Protein AF-A0A397FUM0-F1 (afdb_monomer_lite)

Radius of gyration: 17.3 Å; chains: 1; bounding box: 39×36×40 Å

Foldseek 3Di:
DDPPPPDDDDPVLVVQQVDAAPQPRHGDDNVCSVVVQKDWAFDPVDDWDWADDDDPDIDIDTDTPGMHGHFDPDPPDDTPVRADWDAAPPPRDIDGQVQWDDDPNGTHHPVCCVVPVVD

Structure (mmCIF, N/CA/C/O backbone):
data_AF-A0A397FUM0-F1
#
_entry.id   AF-A0A397FUM0-F1
#
loop_
_atom_site.group_PDB
_atom_site.id
_atom_site.type_symbol
_atom_site.label_atom_id
_atom_site.label_alt_id
_atom_site.label_comp_id
_atom_site.label_asym_id
_atom_site.label_entity_id
_atom_site.label_seq_id
_atom_site.pdbx_PDB_ins_code
_atom_site.Cartn_x
_atom_site.Cartn_y
_atom_site.Cartn_z
_atom_site.occupancy
_atom_site.B_iso_or_equiv
_atom_site.auth_seq_id
_atom_site.auth_comp_id
_atom_site.auth_asym_id
_atom_site.auth_atom_id
_atom_site.pdbx_PDB_model_num
ATOM 1 N N . MET A 1 1 ? 8.823 -22.136 4.604 1.00 29.25 1 MET A N 1
ATOM 2 C CA . MET A 1 1 ? 9.639 -21.791 3.421 1.00 29.25 1 MET A CA 1
ATOM 3 C C . MET A 1 1 ? 9.542 -20.285 3.271 1.00 29.25 1 MET A C 1
ATOM 5 O O . MET A 1 1 ? 8.451 -19.794 3.027 1.00 29.25 1 MET A O 1
ATOM 9 N N . GLY A 1 2 ? 10.613 -19.564 3.609 1.00 33.56 2 GLY A N 1
ATOM 10 C CA . GLY A 1 2 ? 10.602 -18.103 3.696 1.00 33.56 2 GLY A CA 1
ATOM 11 C C . GLY A 1 2 ? 10.675 -17.476 2.310 1.00 33.56 2 GLY A C 1
ATOM 12 O O . GLY A 1 2 ? 11.655 -17.682 1.598 1.00 33.56 2 GLY A O 1
ATOM 13 N N . ALA A 1 3 ? 9.644 -16.725 1.931 1.00 29.41 3 ALA A N 1
ATOM 14 C CA . ALA A 1 3 ? 9.707 -15.860 0.766 1.00 29.41 3 ALA A CA 1
ATOM 15 C C . ALA A 1 3 ? 10.506 -14.610 1.157 1.00 29.41 3 ALA A C 1
ATOM 17 O O . ALA A 1 3 ? 9.989 -13.691 1.782 1.00 29.41 3 ALA A O 1
ATOM 18 N N . SER A 1 4 ? 11.797 -14.606 0.825 1.00 34.25 4 SER A N 1
ATOM 19 C CA . SER A 1 4 ? 12.572 -13.372 0.726 1.00 34.25 4 SER A CA 1
ATOM 20 C C . SER A 1 4 ? 11.984 -12.561 -0.430 1.00 34.25 4 SER A C 1
ATOM 22 O O . SER A 1 4 ? 12.216 -12.868 -1.598 1.00 34.25 4 SER A O 1
ATOM 24 N N . THR A 1 5 ? 11.176 -11.551 -0.120 1.00 33.28 5 THR A N 1
ATOM 25 C CA . THR A 1 5 ? 10.686 -10.588 -1.108 1.00 33.28 5 THR A CA 1
ATOM 26 C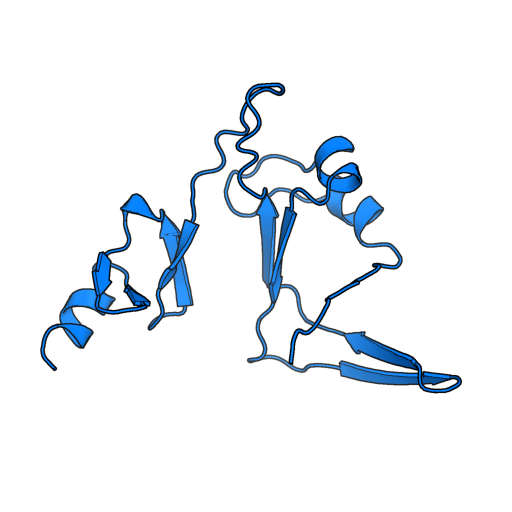 C . THR A 1 5 ? 11.758 -9.535 -1.361 1.00 33.28 5 THR A C 1
ATOM 28 O O . THR A 1 5 ? 11.681 -8.416 -0.865 1.00 33.28 5 THR A O 1
ATOM 31 N N . ASN A 1 6 ? 12.769 -9.887 -2.155 1.00 33.16 6 ASN A N 1
ATOM 32 C CA . ASN A 1 6 ? 13.579 -8.887 -2.850 1.00 33.16 6 ASN A CA 1
ATOM 33 C C . ASN A 1 6 ? 12.755 -8.334 -4.020 1.00 33.16 6 ASN A C 1
ATOM 35 O O . ASN A 1 6 ? 12.970 -8.696 -5.176 1.00 33.16 6 ASN A O 1
ATOM 39 N N . TYR A 1 7 ? 11.769 -7.495 -3.708 1.00 38.88 7 TYR A N 1
ATOM 40 C CA . TYR A 1 7 ? 11.065 -6.702 -4.707 1.00 38.88 7 TYR A CA 1
ATOM 41 C C . TYR A 1 7 ? 11.955 -5.498 -5.027 1.00 38.88 7 TYR A C 1
ATOM 43 O O . TYR A 1 7 ? 12.044 -4.558 -4.247 1.00 38.88 7 TYR A O 1
ATOM 51 N N . ARG A 1 8 ? 12.701 -5.558 -6.134 1.00 41.03 8 ARG A N 1
ATOM 52 C CA . ARG A 1 8 ? 13.396 -4.387 -6.684 1.00 41.03 8 ARG A CA 1
ATOM 53 C C . ARG A 1 8 ? 12.516 -3.788 -7.764 1.00 41.03 8 ARG A C 1
ATOM 55 O O . ARG A 1 8 ? 12.383 -4.359 -8.843 1.00 41.03 8 ARG A O 1
ATOM 62 N N . ASP A 1 9 ? 11.914 -2.657 -7.436 1.00 48.50 9 ASP A N 1
ATOM 63 C CA . ASP A 1 9 ? 11.081 -1.888 -8.345 1.00 48.50 9 ASP A CA 1
ATOM 64 C C . ASP A 1 9 ? 11.929 -1.201 -9.432 1.00 48.50 9 ASP A C 1
ATOM 66 O O . ASP A 1 9 ? 13.028 -0.695 -9.178 1.00 48.50 9 ASP A O 1
ATOM 70 N N . ILE A 1 10 ? 11.398 -1.175 -10.653 1.00 51.78 10 ILE A N 1
ATOM 71 C CA . ILE A 1 10 ? 11.880 -0.354 -11.757 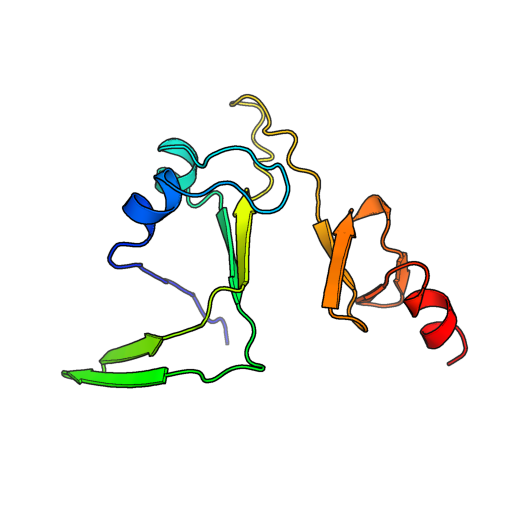1.00 51.78 10 ILE A CA 1
ATOM 72 C C . ILE A 1 10 ? 10.885 0.816 -11.848 1.00 51.78 10 ILE A C 1
ATOM 74 O O . ILE A 1 10 ? 9.806 0.651 -12.401 1.00 51.78 10 ILE A O 1
ATOM 78 N N . ASN A 1 11 ? 11.288 1.997 -11.358 1.00 58.34 11 ASN A N 1
ATOM 79 C CA . ASN A 1 11 ? 10.634 3.322 -11.464 1.00 58.34 11 ASN A CA 1
ATOM 80 C C . ASN A 1 11 ? 9.619 3.806 -10.409 1.00 58.34 11 ASN A C 1
ATOM 82 O O . ASN A 1 11 ? 9.296 4.997 -10.467 1.00 58.34 11 ASN A O 1
ATOM 86 N N . ILE A 1 12 ? 9.170 3.033 -9.414 1.00 67.94 12 ILE A N 1
ATOM 87 C CA . ILE A 1 12 ? 8.213 3.604 -8.435 1.00 67.94 12 ILE A CA 1
ATOM 88 C C . ILE A 1 12 ? 8.789 4.773 -7.620 1.00 67.94 12 ILE A C 1
ATOM 90 O O . ILE A 1 12 ? 8.079 5.729 -7.324 1.00 67.94 12 ILE A O 1
ATOM 94 N N . HIS A 1 13 ? 10.094 4.759 -7.336 1.00 71.25 13 HIS A N 1
ATOM 95 C CA . HIS A 1 13 ? 10.773 5.759 -6.508 1.00 71.25 13 HIS A CA 1
ATOM 96 C C . HIS A 1 13 ? 10.577 7.205 -6.992 1.00 71.25 13 HIS A C 1
ATOM 98 O O . HIS A 1 13 ? 10.238 8.084 -6.205 1.00 71.25 13 HIS A O 1
ATOM 104 N N . ASN A 1 14 ? 10.698 7.465 -8.297 1.00 70.19 14 ASN A N 1
ATOM 105 C CA . ASN A 1 14 ? 10.481 8.814 -8.836 1.00 70.19 14 ASN A CA 1
ATOM 106 C C . ASN A 1 14 ? 8.997 9.209 -8.847 1.00 70.19 14 ASN A C 1
ATOM 108 O O . ASN A 1 14 ? 8.665 10.390 -8.731 1.00 70.19 14 ASN A O 1
ATOM 112 N N . HIS A 1 15 ? 8.097 8.233 -8.984 1.00 76.62 15 HIS A N 1
ATOM 113 C CA . HIS A 1 15 ? 6.663 8.485 -8.903 1.00 76.62 15 HIS A CA 1
ATOM 114 C C . HIS A 1 15 ? 6.218 8.783 -7.468 1.00 76.62 15 HIS A C 1
ATOM 116 O O . HIS A 1 15 ? 5.405 9.686 -7.285 1.00 76.62 15 HIS A O 1
ATOM 122 N N . LEU A 1 16 ? 6.803 8.121 -6.464 1.00 80.25 16 LEU A N 1
ATOM 123 C CA . LEU A 1 16 ? 6.491 8.322 -5.045 1.00 80.25 16 LEU A CA 1
ATOM 124 C C . LEU A 1 16 ? 6.692 9.768 -4.588 1.00 80.25 16 LEU A C 1
ATOM 126 O O . LEU A 1 16 ? 5.826 10.296 -3.900 1.00 80.25 16 LEU A O 1
ATOM 130 N N . LEU A 1 17 ? 7.753 10.450 -5.042 1.00 81.62 17 LEU A N 1
ATOM 131 C CA . LEU A 1 17 ? 8.007 11.866 -4.709 1.00 81.62 17 LEU A CA 1
ATOM 132 C C . LEU A 1 17 ? 6.864 12.818 -5.097 1.00 81.62 17 LEU A C 1
ATOM 134 O O . LEU A 1 17 ? 6.750 13.916 -4.551 1.00 81.62 17 LEU A O 1
ATOM 138 N N . ASN A 1 18 ? 6.035 12.425 -6.065 1.00 83.12 18 ASN A N 1
ATOM 139 C CA . ASN A 1 18 ? 4.908 13.226 -6.536 1.00 83.12 18 ASN A CA 1
ATOM 140 C C . ASN A 1 18 ? 3.589 12.862 -5.846 1.00 83.12 18 ASN A C 1
ATOM 142 O O . ASN A 1 18 ? 2.573 13.511 -6.098 1.00 83.12 18 ASN A O 1
ATOM 146 N N . LEU A 1 19 ? 3.594 11.842 -4.991 1.00 84.56 19 LEU A N 1
ATOM 147 C CA . LEU A 1 19 ? 2.422 11.366 -4.277 1.00 84.56 19 LEU A CA 1
ATOM 148 C C . LEU A 1 19 ? 2.405 11.909 -2.847 1.00 84.56 19 LEU A C 1
ATOM 150 O O . LEU A 1 19 ? 3.432 12.248 -2.255 1.00 84.56 19 LEU A O 1
ATOM 154 N N . ALA A 1 20 ? 1.198 11.999 -2.304 1.00 85.19 20 ALA A N 1
ATOM 155 C CA . ALA A 1 20 ? 0.982 12.200 -0.884 1.00 85.19 20 ALA A CA 1
ATOM 156 C C . ALA A 1 20 ? 0.670 10.849 -0.245 1.00 85.19 20 ALA A C 1
ATOM 158 O O . ALA A 1 20 ? -0.016 10.018 -0.840 1.00 85.19 20 ALA A O 1
ATOM 159 N N . CYS A 1 21 ? 1.162 10.655 0.970 1.00 83.56 21 CYS A N 1
ATOM 160 C CA . CYS A 1 21 ? 0.765 9.566 1.837 1.00 83.56 21 CYS A CA 1
ATOM 161 C C . CYS A 1 21 ? -0.759 9.578 1.988 1.00 83.56 21 CYS A C 1
ATOM 163 O O . CYS A 1 21 ? -1.316 10.571 2.461 1.00 83.56 21 CYS A O 1
ATOM 165 N N . GLY A 1 22 ? -1.439 8.486 1.636 1.00 77.94 22 GLY A N 1
ATOM 166 C CA . GLY A 1 22 ? -2.901 8.404 1.747 1.00 77.94 22 GLY A CA 1
ATOM 167 C C . GLY A 1 22 ? -3.425 8.478 3.180 1.00 77.94 22 GLY A C 1
ATOM 168 O O . GLY A 1 22 ? -4.623 8.641 3.393 1.00 77.94 22 GLY A O 1
ATOM 169 N N . GLN A 1 23 ? -2.530 8.395 4.165 1.00 76.69 23 GLN A N 1
ATOM 170 C CA . GLN A 1 23 ? -2.870 8.411 5.575 1.00 76.69 23 GLN A CA 1
ATOM 171 C C . GLN A 1 23 ? -2.639 9.769 6.243 1.00 76.69 23 GLN A C 1
ATOM 173 O O . GLN A 1 23 ? -3.567 10.328 6.819 1.00 76.69 23 GLN A O 1
ATOM 178 N N . CYS A 1 24 ? -1.416 10.303 6.194 1.00 76.75 24 CYS A N 1
ATOM 179 C CA . CYS A 1 24 ? -1.104 11.588 6.829 1.00 76.75 24 CYS A CA 1
ATOM 1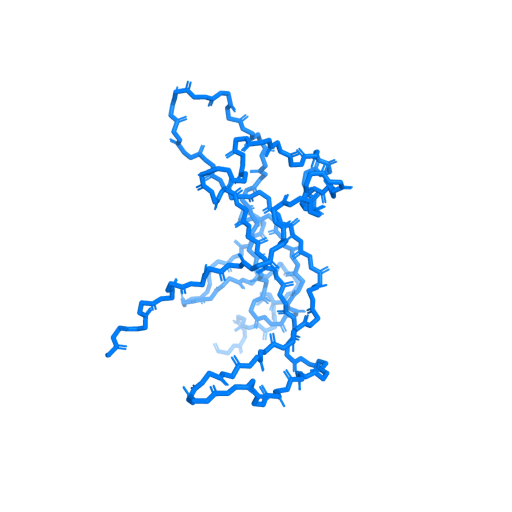80 C C . CYS A 1 24 ? -1.178 12.778 5.859 1.00 76.75 24 CYS A C 1
ATOM 182 O O . CYS A 1 24 ? -1.025 13.924 6.276 1.00 76.75 24 CYS A O 1
ATOM 184 N N . GLY A 1 25 ? -1.374 12.535 4.557 1.00 77.88 25 GLY A N 1
ATOM 185 C CA . GLY A 1 25 ? -1.432 13.570 3.521 1.00 77.88 25 GLY A CA 1
ATOM 186 C C . GLY A 1 25 ? -0.092 14.249 3.213 1.00 77.88 25 GLY A C 1
ATOM 187 O O . GLY A 1 25 ? -0.025 15.104 2.330 1.00 77.88 25 GLY A O 1
ATOM 188 N N . GLN A 1 26 ? 0.985 13.889 3.915 1.00 82.50 26 GLN A N 1
ATOM 189 C CA . GLN A 1 26 ? 2.318 14.444 3.691 1.00 82.50 26 GLN A CA 1
ATOM 190 C C . GLN A 1 26 ? 2.968 13.813 2.459 1.00 82.50 26 GLN A C 1
ATOM 192 O O . GLN A 1 26 ? 2.717 12.653 2.137 1.00 82.50 26 GLN A O 1
ATOM 197 N N . LYS A 1 27 ? 3.805 14.577 1.755 1.00 85.81 27 LYS A N 1
ATOM 198 C CA . LYS A 1 27 ? 4.547 14.068 0.596 1.00 85.81 27 LYS A CA 1
ATOM 199 C C . LYS A 1 27 ? 5.648 13.109 1.028 1.00 85.81 27 LYS A C 1
ATOM 201 O O . LYS A 1 27 ? 6.287 13.354 2.047 1.00 85.81 27 LYS A O 1
ATOM 206 N N . PHE A 1 28 ? 5.919 12.114 0.189 1.00 84.12 28 PHE A N 1
ATOM 207 C CA . PHE A 1 28 ? 7.109 11.283 0.334 1.00 84.12 28 PHE A CA 1
ATOM 208 C C . PHE A 1 28 ? 8.368 12.093 0.028 1.00 84.12 28 PHE A C 1
ATOM 210 O O . PHE A 1 28 ? 8.400 12.936 -0.876 1.00 84.12 28 PHE A O 1
ATOM 217 N N . THR A 1 29 ? 9.424 11.812 0.773 1.00 84.62 29 THR A N 1
ATOM 218 C CA . THR A 1 29 ? 10.731 12.443 0.633 1.00 84.62 29 THR A CA 1
ATOM 219 C C . THR A 1 29 ? 11.732 11.507 -0.030 1.00 84.62 29 THR A C 1
ATOM 221 O O . THR A 1 29 ? 11.528 10.299 -0.150 1.00 84.62 29 THR A O 1
ATOM 224 N N . GLY A 1 30 ? 12.871 12.069 -0.445 1.00 80.69 30 GLY A N 1
ATOM 225 C CA . GLY A 1 30 ? 13.987 11.260 -0.933 1.00 80.69 30 GLY A CA 1
ATOM 226 C C . GLY A 1 30 ? 14.498 10.268 0.116 1.00 80.69 30 GLY A C 1
ATOM 227 O O . GLY A 1 30 ? 14.969 9.198 -0.258 1.00 80.69 30 GLY A O 1
ATOM 228 N N . GLN A 1 31 ? 14.357 10.590 1.408 1.00 77.69 31 GLN A N 1
ATOM 229 C CA . GLN A 1 31 ? 14.727 9.683 2.490 1.00 77.69 31 GLN A CA 1
ATOM 230 C C . GLN A 1 31 ? 13.797 8.469 2.528 1.00 77.69 31 GLN A C 1
ATOM 232 O O . GLN A 1 31 ? 14.292 7.343 2.543 1.00 77.69 31 GLN A O 1
ATOM 237 N N . ASP A 1 32 ? 12.479 8.688 2.450 1.00 78.50 32 ASP A N 1
ATOM 238 C CA . ASP A 1 32 ? 11.486 7.605 2.481 1.00 78.50 32 ASP A CA 1
ATOM 239 C C . ASP A 1 32 ? 11.719 6.586 1.369 1.00 78.50 32 ASP A C 1
ATOM 241 O O . ASP A 1 32 ? 11.560 5.385 1.554 1.00 78.50 32 ASP A O 1
ATOM 245 N N . ILE A 1 33 ? 12.157 7.082 0.218 1.00 79.25 33 ILE A N 1
ATOM 246 C CA . ILE A 1 33 ? 12.532 6.285 -0.943 1.00 79.25 33 ILE A CA 1
ATOM 247 C C . ILE A 1 33 ? 13.855 5.553 -0.730 1.00 79.25 33 ILE A C 1
ATOM 249 O O . ILE A 1 33 ? 13.968 4.387 -1.081 1.00 79.25 33 ILE A O 1
ATOM 253 N N . SER A 1 34 ? 14.871 6.227 -0.189 1.00 77.81 34 SER A N 1
ATOM 254 C CA . SER A 1 34 ? 16.198 5.627 -0.009 1.00 77.81 34 SER A CA 1
ATOM 255 C C . SER A 1 34 ? 16.238 4.542 1.069 1.00 77.81 34 SER A C 1
ATOM 257 O O . SER A 1 34 ? 17.103 3.670 1.022 1.00 77.81 34 SER A O 1
ATOM 259 N N . GLU A 1 35 ? 15.319 4.612 2.030 1.00 77.00 35 GLU A N 1
ATOM 260 C CA . GLU A 1 35 ? 15.229 3.708 3.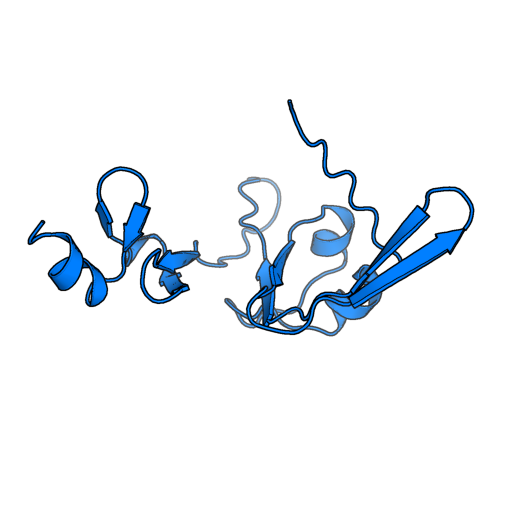179 1.00 77.00 35 GLU A CA 1
ATOM 261 C C . GLU A 1 35 ? 14.034 2.740 3.086 1.00 77.00 35 GLU A C 1
ATOM 263 O O . GLU A 1 35 ? 13.798 1.970 4.013 1.00 77.00 35 GLU A O 1
ATOM 268 N N . ASP A 1 36 ? 13.280 2.754 1.980 1.00 76.50 36 ASP A N 1
ATOM 269 C CA . ASP A 1 36 ? 12.061 1.955 1.793 1.00 76.50 36 ASP A CA 1
ATOM 270 C C . ASP A 1 36 ? 10.999 2.161 2.906 1.00 76.50 36 ASP A C 1
ATOM 272 O O . ASP A 1 36 ? 10.237 1.243 3.253 1.00 76.50 36 ASP A O 1
ATOM 276 N N . ASN A 1 37 ? 10.893 3.386 3.442 1.00 79.69 37 ASN A N 1
ATOM 277 C CA . ASN A 1 37 ? 9.963 3.787 4.512 1.00 79.69 37 ASN A CA 1
ATOM 278 C C . ASN A 1 37 ? 8.538 4.067 3.998 1.00 79.69 37 ASN A C 1
ATOM 280 O O . ASN A 1 37 ? 7.849 4.983 4.450 1.00 79.69 37 ASN A O 1
ATOM 284 N N . PHE A 1 38 ? 8.061 3.263 3.054 1.00 79.50 38 PHE A N 1
ATOM 285 C CA . PHE A 1 38 ? 6.700 3.331 2.533 1.00 79.50 38 PHE A CA 1
ATOM 286 C C . PHE A 1 38 ? 6.086 1.935 2.408 1.00 79.50 38 PHE A C 1
ATOM 288 O O . PHE A 1 38 ? 6.787 0.936 2.222 1.00 79.50 38 PHE A O 1
ATOM 295 N N . SER A 1 39 ? 4.763 1.869 2.514 1.00 79.69 39 SER A N 1
ATOM 296 C CA . SER A 1 39 ? 3.961 0.660 2.336 1.00 79.69 39 SER A CA 1
ATOM 297 C C . SER A 1 39 ? 3.015 0.838 1.158 1.00 79.69 39 SER A C 1
ATOM 299 O O . SER A 1 39 ? 2.328 1.853 1.046 1.00 79.69 39 SER A O 1
ATOM 301 N N . LEU A 1 40 ? 2.976 -0.168 0.288 1.00 79.56 40 LEU A N 1
ATOM 302 C CA . LEU A 1 40 ? 2.063 -0.240 -0.846 1.00 79.56 40 LEU A CA 1
ATOM 303 C C . LEU A 1 40 ? 0.884 -1.132 -0.471 1.00 79.56 40 LEU A C 1
ATOM 305 O O . LEU A 1 40 ? 1.070 -2.274 -0.054 1.00 79.56 40 LEU A O 1
ATOM 309 N N . TRP A 1 41 ? -0.322 -0.618 -0.665 1.00 74.31 41 TRP A N 1
ATOM 310 C CA . TRP A 1 41 ? -1.560 -1.348 -0.446 1.00 74.31 41 TRP A CA 1
ATOM 311 C C . TRP A 1 41 ? -2.217 -1.587 -1.797 1.00 74.31 41 TRP A C 1
ATOM 313 O O . TRP A 1 41 ? -2.666 -0.649 -2.456 1.00 74.31 41 TRP A O 1
ATOM 323 N N . TRP A 1 42 ? -2.282 -2.842 -2.221 1.00 73.31 42 TRP A N 1
ATOM 324 C CA . TRP A 1 42 ? -2.974 -3.256 -3.437 1.00 73.31 42 TRP A CA 1
ATOM 325 C C . TRP A 1 42 ? -4.133 -4.180 -3.082 1.00 73.31 42 TRP A C 1
ATOM 327 O O . TRP A 1 42 ? -4.106 -4.880 -2.070 1.00 73.31 42 TRP A O 1
ATOM 337 N N . ASP A 1 43 ? -5.163 -4.168 -3.918 1.00 64.94 43 ASP A N 1
ATOM 338 C CA . ASP A 1 43 ? -6.300 -5.071 -3.787 1.00 64.94 43 ASP A CA 1
ATOM 339 C C . ASP A 1 43 ? -6.253 -6.108 -4.914 1.00 64.94 43 ASP A C 1
ATOM 341 O O . ASP A 1 43 ? -5.996 -5.771 -6.070 1.00 64.94 43 ASP A O 1
ATOM 345 N N . THR A 1 44 ? -6.494 -7.371 -4.563 1.00 62.81 44 THR A N 1
ATOM 346 C CA . THR A 1 44 ? -6.592 -8.493 -5.513 1.00 62.81 44 THR A CA 1
ATOM 347 C C . THR A 1 44 ? -8.018 -8.709 -6.019 1.00 62.81 44 THR A C 1
ATOM 349 O O . THR A 1 44 ? -8.245 -9.584 -6.848 1.00 62.81 44 THR A O 1
ATOM 352 N N . SER A 1 45 ? -8.981 -7.919 -5.530 1.00 59.53 45 SER A N 1
ATOM 353 C CA . SER A 1 45 ? -10.360 -7.909 -6.023 1.00 59.53 45 SER A CA 1
ATOM 354 C C . SER A 1 45 ? -10.486 -7.367 -7.455 1.00 59.53 45 SER A C 1
ATOM 356 O O . SER A 1 45 ? -11.497 -7.617 -8.107 1.00 59.53 45 SER A O 1
ATOM 358 N N . ASN A 1 46 ? -9.460 -6.661 -7.947 1.00 60.53 46 ASN A N 1
ATOM 359 C CA . ASN A 1 46 ? -9.329 -6.210 -9.333 1.00 60.53 46 ASN A CA 1
ATOM 360 C C . ASN A 1 46 ? -8.426 -7.143 -10.157 1.00 60.53 46 ASN A C 1
ATOM 362 O O . ASN A 1 46 ? -7.744 -8.016 -9.621 1.00 60.53 46 ASN A O 1
ATOM 366 N N . ASP A 1 47 ? -8.373 -6.900 -11.469 1.00 58.16 47 ASP A N 1
ATOM 367 C CA . ASP A 1 47 ? -7.521 -7.639 -12.400 1.00 58.16 47 ASP A CA 1
ATOM 368 C C . ASP A 1 47 ? -6.033 -7.515 -12.037 1.00 58.16 47 ASP A C 1
ATOM 370 O O . ASP A 1 47 ? -5.469 -6.421 -11.970 1.00 58.16 47 ASP A O 1
ATOM 374 N N . ILE A 1 48 ? -5.383 -8.660 -11.842 1.00 68.50 48 ILE A N 1
ATOM 375 C CA . ILE A 1 48 ? -3.927 -8.782 -11.777 1.00 68.50 48 ILE A CA 1
ATOM 376 C C . ILE A 1 48 ? -3.448 -9.101 -13.187 1.00 68.50 48 ILE A C 1
ATOM 378 O O . ILE A 1 48 ? -3.917 -10.061 -13.802 1.00 68.50 48 ILE A O 1
ATOM 382 N N . GLU A 1 49 ? -2.493 -8.333 -13.702 1.00 68.94 49 GLU A N 1
ATOM 383 C CA . GLU A 1 49 ? -1.926 -8.617 -15.014 1.00 68.94 49 GLU A CA 1
ATOM 384 C C . GLU A 1 49 ? -0.610 -9.384 -14.860 1.00 68.94 49 GLU A C 1
ATOM 386 O O . GLU A 1 49 ? 0.305 -8.960 -14.159 1.00 68.94 49 GLU A O 1
ATOM 391 N N . PHE A 1 50 ? -0.506 -10.535 -15.520 1.00 77.69 50 PHE A N 1
ATOM 392 C CA . PHE A 1 50 ? 0.691 -11.367 -15.493 1.00 77.69 50 PHE A CA 1
ATOM 393 C C . PHE A 1 50 ? 1.208 -11.568 -16.910 1.00 77.69 50 PHE A C 1
ATOM 395 O O . PHE A 1 50 ? 0.480 -12.053 -17.780 1.00 77.69 50 PHE A O 1
ATOM 402 N N . LYS A 1 51 ? 2.467 -11.197 -17.156 1.00 73.31 51 LYS A N 1
ATOM 403 C CA . LYS A 1 51 ? 3.081 -11.307 -18.486 1.00 73.31 51 LYS A CA 1
ATOM 404 C C . LYS A 1 51 ? 4.492 -11.882 -18.400 1.00 73.31 51 LYS A C 1
ATOM 406 O O . LYS A 1 51 ? 5.280 -11.430 -17.570 1.00 73.31 51 LYS A O 1
ATOM 411 N N . PRO A 1 52 ? 4.862 -12.838 -19.265 1.00 78.38 52 PRO A N 1
ATOM 412 C CA . PRO A 1 52 ? 6.254 -13.248 -19.387 1.00 78.38 52 PRO A CA 1
ATOM 413 C C . PRO A 1 52 ? 7.078 -12.112 -20.013 1.00 78.38 52 PRO A C 1
ATOM 415 O O . PRO A 1 52 ? 6.636 -11.487 -20.976 1.00 78.38 52 PRO A O 1
ATOM 418 N N . LEU A 1 53 ? 8.275 -11.855 -19.479 1.00 74.69 53 LEU A N 1
ATOM 419 C CA . LEU A 1 53 ? 9.224 -10.905 -20.068 1.00 74.69 53 LEU A CA 1
ATOM 420 C C . 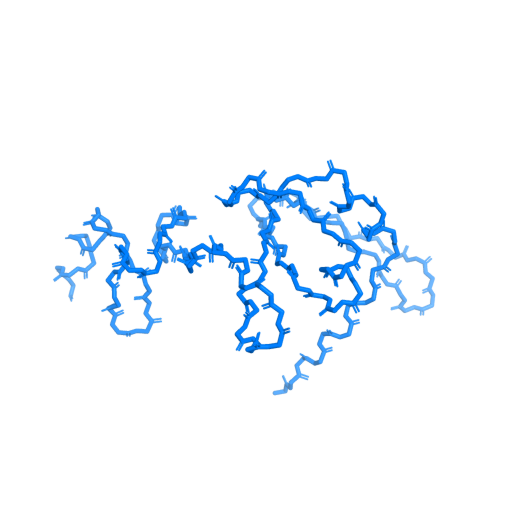LEU A 1 53 ? 10.213 -11.649 -20.978 1.00 74.69 53 LEU A C 1
ATOM 422 O O . LEU A 1 53 ? 10.117 -11.548 -22.195 1.00 74.69 53 LEU A O 1
ATOM 426 N N . THR A 1 54 ? 11.136 -12.423 -20.392 1.00 77.06 54 THR A N 1
ATOM 427 C CA . THR A 1 54 ? 12.100 -13.341 -21.048 1.00 77.06 54 THR A CA 1
ATOM 428 C C . THR A 1 54 ? 12.689 -14.307 -20.003 1.00 77.06 54 THR A C 1
ATOM 430 O O . THR A 1 54 ? 12.593 -14.026 -18.815 1.00 77.06 54 THR A O 1
ATOM 433 N N . ASN A 1 55 ? 13.308 -15.430 -20.404 1.00 67.44 55 ASN A N 1
ATOM 434 C CA . ASN A 1 55 ? 14.143 -16.315 -19.556 1.00 67.44 55 ASN A CA 1
ATOM 435 C C . ASN A 1 55 ? 13.730 -16.441 -18.069 1.00 67.44 55 ASN A C 1
ATOM 437 O O . ASN A 1 55 ? 14.486 -16.070 -17.175 1.00 67.44 55 ASN A O 1
ATOM 441 N N . GLY A 1 56 ? 12.534 -16.966 -17.788 1.00 76.81 56 GLY A N 1
ATOM 442 C CA . GLY A 1 56 ? 12.065 -17.216 -16.413 1.00 76.81 56 GLY A CA 1
ATOM 443 C C . GLY A 1 56 ? 11.625 -15.972 -15.628 1.00 76.81 56 GLY A C 1
ATOM 444 O O . GLY A 1 56 ? 11.097 -16.108 -14.525 1.00 76.81 56 GLY A O 1
ATOM 445 N N . TRP A 1 57 ? 11.777 -14.775 -16.196 1.00 77.12 57 TRP A N 1
ATOM 446 C CA . TRP A 1 57 ? 11.282 -13.530 -15.622 1.00 77.12 57 TRP A CA 1
ATOM 447 C C . TRP A 1 57 ? 9.837 -13.286 -16.022 1.00 77.12 57 TRP A C 1
ATOM 449 O O . TRP A 1 57 ? 9.463 -13.353 -17.197 1.00 77.12 57 TRP A O 1
ATOM 459 N N . HIS A 1 58 ? 9.044 -12.936 -15.021 1.00 78.44 58 HIS A N 1
ATOM 460 C CA . HIS A 1 58 ? 7.649 -12.584 -15.181 1.00 78.44 58 HIS A CA 1
ATOM 461 C C . HIS A 1 58 ? 7.433 -11.183 -14.631 1.00 78.44 58 HIS A C 1
ATOM 463 O O . HIS A 1 58 ? 8.034 -10.794 -13.631 1.00 78.44 58 HIS A O 1
ATOM 469 N N . TRP A 1 59 ? 6.584 -10.435 -15.314 1.00 74.88 59 TRP A N 1
ATOM 470 C CA . TRP A 1 59 ? 6.069 -9.166 -14.852 1.00 74.88 59 TRP A CA 1
ATOM 471 C C . TRP A 1 59 ? 4.710 -9.387 -14.195 1.00 74.88 59 TRP A C 1
ATOM 473 O O . TRP A 1 59 ? 3.883 -10.157 -14.696 1.00 74.88 59 TRP A O 1
ATOM 483 N N . LEU A 1 60 ? 4.507 -8.690 -13.081 1.00 75.81 60 LEU A N 1
ATOM 484 C CA . LEU A 1 60 ? 3.258 -8.639 -12.343 1.00 75.81 60 LEU A CA 1
ATOM 485 C C . LEU A 1 60 ? 2.806 -7.179 -12.274 1.00 75.81 60 LEU A C 1
ATOM 487 O O . LEU A 1 60 ? 3.491 -6.344 -11.685 1.00 75.81 60 LEU A O 1
ATOM 491 N N . GLY A 1 61 ? 1.661 -6.884 -12.875 1.00 73.81 61 GLY A N 1
ATOM 492 C CA . GLY A 1 61 ? 0.948 -5.627 -12.718 1.00 73.81 61 GLY A CA 1
ATOM 493 C C . GLY A 1 61 ? -0.128 -5.762 -11.656 1.00 73.81 61 GLY A C 1
ATOM 494 O O . GLY A 1 61 ? -0.969 -6.658 -11.736 1.00 73.81 61 GLY A O 1
ATOM 495 N N . VAL A 1 62 ? -0.113 -4.856 -10.681 1.00 73.88 62 VAL A N 1
ATOM 496 C CA . VAL A 1 62 ? -1.148 -4.753 -9.649 1.00 73.88 62 VAL A CA 1
ATOM 497 C C . VAL A 1 62 ? -1.732 -3.348 -9.632 1.00 73.88 62 VAL A C 1
ATOM 499 O O . VAL A 1 62 ? -1.022 -2.365 -9.855 1.00 73.88 62 VAL A O 1
ATOM 502 N N . TRP A 1 63 ? -3.022 -3.244 -9.325 1.00 72.62 63 TRP A N 1
ATOM 503 C CA . TRP A 1 63 ? -3.648 -1.963 -9.024 1.00 72.62 63 TRP A CA 1
ATOM 504 C C . TRP A 1 63 ? -3.346 -1.582 -7.578 1.00 72.62 63 TRP A C 1
ATOM 506 O O . TRP A 1 63 ? -3.823 -2.212 -6.632 1.00 72.62 63 TRP A O 1
ATOM 516 N N . VAL A 1 64 ? -2.539 -0.538 -7.409 1.00 75.88 64 VAL A N 1
ATOM 517 C CA . VAL A 1 64 ? -2.251 0.032 -6.093 1.00 75.88 64 VAL A CA 1
ATOM 518 C C . VAL A 1 64 ? -3.431 0.906 -5.681 1.00 75.88 64 VAL A C 1
ATOM 520 O O . VAL A 1 64 ? -3.797 1.848 -6.381 1.00 75.88 64 VAL A O 1
ATOM 523 N N . ARG A 1 65 ? -4.041 0.568 -4.545 1.00 74.25 65 ARG A N 1
ATOM 524 C CA . ARG A 1 65 ? -5.156 1.307 -3.951 1.00 74.25 65 ARG A CA 1
ATOM 525 C C . ARG A 1 65 ? -4.661 2.509 -3.167 1.00 74.25 65 ARG A C 1
ATOM 527 O O . ARG A 1 65 ? -5.311 3.548 -3.175 1.00 74.25 65 ARG A O 1
ATOM 534 N N . ASP A 1 66 ? -3.554 2.332 -2.453 1.00 76.38 66 ASP A N 1
ATOM 535 C CA . ASP A 1 66 ? -3.020 3.360 -1.575 1.00 76.38 66 ASP A CA 1
ATOM 536 C C . ASP A 1 66 ? -1.529 3.159 -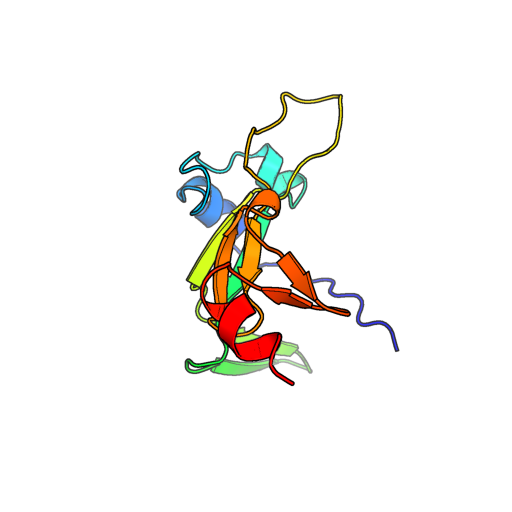1.279 1.00 76.38 66 ASP A C 1
ATOM 538 O O . ASP A 1 66 ? -1.008 2.045 -1.372 1.00 76.38 66 ASP A O 1
ATOM 542 N N . ILE A 1 67 ? -0.854 4.235 -0.880 1.00 81.88 67 ILE A N 1
ATOM 543 C CA . ILE A 1 67 ? 0.551 4.245 -0.476 1.00 81.88 67 ILE A CA 1
ATOM 544 C C . ILE A 1 67 ? 0.687 5.069 0.803 1.00 81.88 67 ILE A C 1
ATOM 546 O O . ILE A 1 67 ? 0.263 6.225 0.856 1.00 81.88 67 ILE A O 1
ATOM 550 N N . THR A 1 68 ? 1.296 4.495 1.840 1.00 81.56 68 THR A N 1
ATOM 551 C CA . THR A 1 68 ? 1.439 5.138 3.156 1.00 81.56 68 THR A CA 1
ATOM 552 C C . THR A 1 68 ? 2.896 5.191 3.605 1.00 81.56 68 THR A C 1
ATOM 554 O O . THR A 1 68 ? 3.716 4.417 3.115 1.00 81.56 68 THR A O 1
ATOM 557 N N . HIS A 1 69 ? 3.238 6.093 4.531 1.00 79.38 69 HIS A N 1
ATOM 558 C CA . HIS A 1 69 ? 4.540 6.037 5.197 1.00 79.38 69 HIS A CA 1
ATOM 559 C C . HIS A 1 69 ? 4.569 4.798 6.096 1.00 79.38 69 HIS A C 1
ATOM 561 O O . HIS A 1 69 ? 3.541 4.410 6.655 1.00 79.38 69 HIS A O 1
ATOM 567 N N . LYS A 1 70 ? 5.733 4.162 6.223 1.00 75.31 70 LYS A N 1
ATOM 568 C CA . LYS A 1 70 ? 5.971 3.218 7.317 1.00 75.31 70 LYS A CA 1
ATOM 569 C C . LYS A 1 70 ? 6.304 4.012 8.569 1.00 75.31 70 LYS A C 1
ATOM 571 O O . LYS A 1 70 ? 6.976 5.038 8.484 1.00 75.31 70 LYS A O 1
ATOM 576 N N . LEU A 1 71 ? 5.874 3.518 9.724 1.00 61.72 71 LEU A N 1
ATOM 577 C CA . LEU A 1 71 ? 6.289 4.080 11.000 1.00 61.72 71 LEU A CA 1
ATOM 578 C C . LEU A 1 71 ? 7.818 3.945 11.126 1.00 61.72 71 LEU A C 1
ATOM 580 O O . LEU A 1 71 ? 8.350 2.837 11.205 1.00 61.72 71 LEU A O 1
ATOM 584 N N . ILE A 1 72 ? 8.535 5.069 11.119 1.00 57.84 72 ILE A N 1
ATOM 585 C CA . ILE A 1 72 ? 9.981 5.087 11.357 1.00 57.84 72 ILE A CA 1
ATOM 586 C C . ILE A 1 72 ? 10.178 5.216 12.867 1.00 57.84 72 ILE A C 1
ATOM 588 O O . ILE A 1 72 ? 10.113 6.307 13.422 1.00 57.84 72 ILE A O 1
ATOM 592 N N . THR A 1 73 ? 10.451 4.107 13.551 1.00 49.41 73 THR A N 1
ATOM 593 C CA . THR A 1 73 ? 10.708 4.096 15.006 1.00 49.41 73 THR A CA 1
ATOM 594 C C . THR A 1 73 ? 12.125 4.554 15.375 1.00 49.41 73 THR A C 1
ATOM 596 O O . THR A 1 73 ? 12.583 4.322 16.493 1.00 49.41 73 THR A O 1
ATOM 599 N N . SER A 1 74 ? 12.881 5.137 14.440 1.00 47.31 74 SER A N 1
ATOM 600 C CA . SER A 1 74 ? 14.271 5.518 14.687 1.00 47.31 74 SER A CA 1
ATOM 601 C C . SER A 1 74 ? 14.335 6.897 15.353 1.00 47.31 74 SER A C 1
ATOM 603 O O . SER A 1 74 ? 13.977 7.904 14.750 1.00 47.31 74 SER A O 1
ATOM 605 N N . GLU A 1 75 ? 14.868 6.953 16.574 1.00 48.62 75 GLU A N 1
ATOM 606 C CA . GLU A 1 75 ? 15.066 8.178 17.374 1.00 48.62 75 GLU A CA 1
ATOM 607 C C . GLU A 1 75 ? 15.983 9.235 16.716 1.00 48.62 75 GLU A C 1
ATOM 609 O O . GLU A 1 75 ? 16.175 10.323 17.256 1.00 48.62 75 GLU A O 1
ATOM 614 N N . ARG A 1 76 ? 16.601 8.929 15.565 1.00 44.53 76 ARG A N 1
ATOM 615 C CA . ARG A 1 76 ? 17.573 9.808 14.895 1.00 44.53 76 ARG A CA 1
ATOM 616 C C . ARG A 1 76 ? 16.959 10.869 13.993 1.00 44.53 76 ARG A C 1
ATOM 618 O O . ARG A 1 76 ? 17.645 11.841 13.682 1.00 44.53 76 ARG A O 1
ATOM 625 N N . TYR A 1 77 ? 15.720 10.694 13.556 1.00 48.66 77 TYR A N 1
ATOM 626 C CA . TYR A 1 77 ? 15.118 11.547 12.538 1.00 48.66 77 TYR A CA 1
ATOM 627 C C . TYR A 1 77 ? 13.704 11.892 12.969 1.00 48.66 77 TYR A C 1
ATOM 629 O O . TYR A 1 77 ? 13.015 11.042 13.524 1.00 48.66 77 TYR A O 1
ATOM 637 N N . GLY A 1 78 ? 13.325 13.162 12.794 1.00 47.91 78 GLY A N 1
ATOM 638 C CA . GLY A 1 78 ? 12.040 13.690 13.243 1.00 47.91 78 GLY A CA 1
ATOM 639 C C . GLY A 1 78 ? 10.927 12.726 12.865 1.00 47.91 78 GLY A C 1
ATOM 640 O O . GLY A 1 78 ? 10.726 12.472 11.680 1.00 47.91 78 GLY A O 1
ATOM 641 N N . ALA A 1 79 ? 10.289 12.144 13.880 1.00 52.12 79 ALA A N 1
ATOM 642 C CA . ALA A 1 79 ? 9.234 11.172 13.691 1.00 52.12 79 ALA A CA 1
ATOM 643 C C . ALA A 1 79 ? 8.186 11.801 12.775 1.00 52.12 79 ALA A C 1
ATOM 645 O O . ALA A 1 79 ? 7.609 12.842 13.103 1.00 52.12 79 ALA A O 1
ATOM 646 N N . TYR A 1 80 ? 7.964 11.204 11.607 1.00 54.44 80 TYR A N 1
ATOM 647 C CA . TYR A 1 80 ? 6.712 11.454 10.926 1.00 54.44 80 TYR A CA 1
ATOM 648 C C . TYR A 1 80 ? 5.639 10.909 11.854 1.00 54.44 80 TYR A C 1
ATOM 650 O O . TYR A 1 80 ? 5.602 9.708 12.115 1.00 54.44 80 TYR A O 1
ATOM 658 N N . ASP A 1 81 ? 4.796 11.799 12.368 1.00 58.47 81 ASP A N 1
ATOM 659 C CA . ASP A 1 81 ? 3.607 11.448 13.141 1.00 58.47 81 ASP A CA 1
ATOM 660 C C . ASP A 1 81 ? 2.543 10.917 12.165 1.00 58.47 81 ASP A C 1
ATOM 662 O O . ASP A 1 81 ? 1.472 11.488 11.959 1.00 58.47 81 ASP A O 1
ATOM 666 N N . CYS A 1 82 ? 2.925 9.884 11.410 1.00 65.81 82 CYS A N 1
ATOM 667 C CA . CYS A 1 82 ? 2.008 9.096 10.623 1.00 65.81 82 CYS A CA 1
ATOM 668 C C . CYS A 1 82 ? 1.417 8.099 11.614 1.00 65.81 82 CYS A C 1
ATOM 670 O O . CYS A 1 82 ? 2.183 7.307 12.162 1.00 65.81 82 CYS A O 1
ATOM 672 N N . PRO A 1 83 ? 0.105 8.159 11.888 1.00 64.88 83 PRO A N 1
ATOM 673 C CA . PRO A 1 83 ? -0.484 7.274 12.876 1.00 64.88 83 PRO A CA 1
ATOM 674 C C . PRO A 1 83 ? -0.188 5.805 12.539 1.00 64.88 83 PRO A C 1
ATOM 676 O O . PRO A 1 83 ? 0.058 5.461 11.385 1.00 64.88 83 PRO A O 1
ATOM 679 N N . ASP A 1 84 ? -0.259 4.897 13.497 1.00 67.38 84 ASP A N 1
ATOM 680 C CA . ASP A 1 84 ? -0.340 3.485 13.130 1.00 67.38 84 ASP A CA 1
ATOM 681 C C . ASP A 1 84 ? -1.754 3.216 12.608 1.00 67.38 84 ASP A C 1
ATOM 683 O O . ASP A 1 84 ? -2.732 3.557 13.275 1.00 67.38 84 ASP A O 1
ATOM 687 N N . ILE A 1 85 ? -1.877 2.652 11.403 1.00 69.75 85 ILE A N 1
ATOM 688 C CA . ILE A 1 85 ? -3.155 2.159 10.877 1.00 69.75 85 ILE A CA 1
ATOM 689 C C . ILE A 1 85 ? -3.059 0.682 10.550 1.00 69.75 85 ILE A C 1
ATOM 691 O O . ILE A 1 85 ? -2.049 0.196 10.045 1.00 69.75 85 ILE A O 1
ATOM 695 N N . GLU A 1 86 ? -4.171 0.000 10.759 1.00 73.31 86 GLU A N 1
ATOM 696 C CA . GLU A 1 86 ? -4.347 -1.398 10.413 1.00 73.31 86 GLU A CA 1
ATOM 697 C C . GLU A 1 86 ? -5.677 -1.584 9.676 1.00 73.31 86 GLU A C 1
ATOM 699 O O . GLU A 1 86 ? -6.575 -0.730 9.694 1.00 73.31 86 GLU A O 1
ATOM 704 N N . HIS A 1 87 ? -5.805 -2.709 8.977 1.00 76.81 87 HIS A N 1
ATOM 705 C CA . HIS A 1 87 ? -7.057 -3.055 8.314 1.00 76.81 87 HIS A CA 1
ATOM 706 C C . HIS A 1 87 ? -7.974 -3.816 9.261 1.00 76.81 87 HIS A C 1
ATOM 708 O O . HIS A 1 87 ? -7.571 -4.778 9.921 1.00 76.81 87 HIS A O 1
ATOM 714 N N . CYS A 1 88 ? -9.259 -3.456 9.251 1.00 81.12 88 CYS A N 1
ATOM 715 C CA . CYS A 1 88 ? -10.254 -4.341 9.829 1.00 81.12 88 CYS A CA 1
ATOM 716 C C . CYS A 1 88 ? -10.317 -5.634 9.005 1.00 81.12 88 CYS A C 1
ATOM 718 O O . CYS A 1 88 ? -10.667 -5.608 7.828 1.00 81.12 88 CYS A O 1
ATOM 720 N N . GLN A 1 89 ? -10.081 -6.775 9.651 1.00 81.88 89 GLN A N 1
ATOM 721 C CA . GLN A 1 89 ? -10.068 -8.104 9.023 1.00 81.88 89 GLN A CA 1
ATOM 722 C C . GLN A 1 89 ? -11.416 -8.531 8.412 1.00 81.88 89 GLN A C 1
ATOM 724 O O . GLN A 1 89 ? -11.495 -9.549 7.733 1.00 81.88 89 GLN A O 1
ATOM 729 N N . ARG A 1 90 ? -12.490 -7.770 8.659 1.00 83.38 90 ARG A N 1
ATOM 730 C CA . ARG A 1 90 ? -13.837 -8.051 8.148 1.00 83.38 90 ARG A CA 1
ATOM 731 C C . ARG A 1 90 ? -14.261 -7.115 7.020 1.00 83.38 90 ARG A C 1
ATOM 733 O O . ARG A 1 90 ? -14.683 -7.599 5.977 1.00 83.38 90 ARG A O 1
ATOM 740 N N . CYS A 1 91 ? -14.197 -5.796 7.222 1.00 82.50 91 CYS A N 1
ATOM 741 C CA . CYS A 1 91 ? -14.629 -4.825 6.207 1.00 82.50 91 CYS A CA 1
ATOM 742 C C . CYS A 1 91 ? -13.491 -4.291 5.328 1.00 82.50 91 CYS A C 1
ATOM 744 O O . CYS A 1 91 ? -13.765 -3.580 4.367 1.00 82.50 91 CYS A O 1
ATOM 746 N N . PHE A 1 92 ? -12.233 -4.606 5.653 1.00 79.44 92 PHE A N 1
ATOM 747 C CA . PHE A 1 92 ? -11.026 -4.145 4.956 1.00 79.44 92 PHE A CA 1
ATOM 748 C C . PHE A 1 92 ? -10.843 -2.619 4.905 1.00 79.44 92 PHE A C 1
ATOM 750 O O . PHE A 1 92 ? -9.893 -2.134 4.288 1.00 79.44 92 PHE A O 1
ATOM 757 N N . GLU A 1 93 ? -11.701 -1.851 5.582 1.00 77.06 93 GLU A N 1
ATOM 758 C CA . GLU A 1 93 ? -11.503 -0.420 5.800 1.00 77.06 93 GLU A CA 1
ATOM 759 C C . GLU A 1 93 ? -10.313 -0.183 6.744 1.00 77.06 93 GLU A C 1
ATOM 761 O O . GLU A 1 93 ? -9.973 -1.032 7.578 1.00 77.06 93 GLU A O 1
ATOM 766 N N . LYS A 1 94 ? -9.674 0.978 6.575 1.00 71.69 94 LYS A N 1
ATOM 767 C CA . LYS A 1 94 ? -8.507 1.417 7.344 1.00 71.69 94 LYS A CA 1
ATOM 768 C C . LYS A 1 94 ? -8.954 2.151 8.601 1.00 71.69 94 LYS A C 1
ATOM 770 O O . LYS A 1 94 ? -9.821 3.020 8.524 1.00 71.69 94 LYS A O 1
ATOM 775 N N . PHE A 1 95 ? -8.328 1.831 9.724 1.00 74.19 95 PHE A N 1
ATOM 776 C CA . PHE A 1 95 ? -8.564 2.483 11.010 1.00 74.19 95 PHE A CA 1
ATOM 777 C C . PHE A 1 95 ? -7.233 2.728 11.699 1.00 74.19 95 PHE A C 1
ATOM 779 O O . PHE A 1 95 ? -6.267 2.017 11.423 1.00 74.19 95 PHE A O 1
ATOM 786 N N . LEU A 1 96 ? -7.196 3.700 12.610 1.00 74.56 96 LEU A N 1
ATOM 787 C CA . LEU A 1 96 ? -6.071 3.821 13.526 1.00 74.56 96 LEU A CA 1
ATOM 788 C C . LEU A 1 96 ? -5.941 2.510 14.306 1.00 74.56 96 LEU A C 1
ATOM 790 O O . LEU A 1 96 ? -6.946 1.922 14.710 1.00 74.56 96 LEU A O 1
ATOM 794 N N . THR A 1 97 ? -4.719 2.036 14.515 1.00 74.38 97 THR A N 1
ATOM 795 C CA . THR A 1 97 ? -4.467 0.805 15.271 1.00 74.38 97 THR A CA 1
ATOM 796 C C . THR A 1 97 ? -5.047 0.907 16.682 1.00 74.38 97 THR A C 1
ATOM 798 O O . THR A 1 97 ? -5.587 -0.070 17.191 1.00 74.38 97 THR A O 1
ATOM 801 N N . GLU A 1 98 ? -5.043 2.104 17.276 1.00 77.88 98 GLU A N 1
ATOM 802 C CA . GLU A 1 98 ? -5.703 2.392 18.558 1.00 77.88 98 GLU A CA 1
ATOM 803 C C . GLU A 1 98 ? -7.241 2.298 18.518 1.00 77.88 98 GLU A C 1
ATOM 805 O O . GLU A 1 98 ? -7.860 1.992 19.537 1.00 77.88 98 GLU A O 1
ATOM 810 N N . ASP A 1 99 ? -7.863 2.487 17.349 1.00 82.62 99 ASP A N 1
ATOM 811 C CA . ASP A 1 99 ? -9.314 2.362 17.146 1.00 82.62 99 ASP A CA 1
ATOM 812 C C . ASP A 1 99 ? -9.756 0.912 16.866 1.00 82.62 99 ASP A C 1
ATOM 814 O O . ASP A 1 99 ? -10.957 0.610 16.790 1.00 82.62 99 ASP A O 1
ATOM 818 N N . LEU A 1 100 ? -8.801 -0.001 16.674 1.00 85.00 100 LEU A N 1
ATOM 819 C CA . LEU A 1 100 ? -9.059 -1.401 16.371 1.00 85.00 100 LEU A CA 1
ATOM 820 C C . LEU A 1 100 ? -9.024 -2.254 17.635 1.00 85.00 100 LEU A C 1
ATOM 822 O O . LEU A 1 100 ? -8.155 -2.149 18.492 1.00 85.00 100 LEU A O 1
ATOM 826 N N . THR A 1 101 ? -9.983 -3.169 17.734 1.00 88.31 101 THR A N 1
ATOM 827 C CA . THR A 1 101 ? -10.013 -4.172 18.796 1.00 88.31 101 THR A CA 1
ATOM 828 C C . THR A 1 101 ? -9.371 -5.458 18.298 1.00 88.31 101 THR A C 1
ATOM 830 O O . THR A 1 101 ? -9.799 -6.018 17.284 1.00 88.31 101 THR A O 1
ATOM 833 N N . LEU A 1 102 ? -8.374 -5.952 19.031 1.00 85.19 102 LEU A N 1
ATOM 834 C CA . LEU A 1 102 ? -7.790 -7.268 18.796 1.00 85.19 102 LEU A CA 1
ATOM 835 C C . LEU A 1 102 ? -8.731 -8.357 19.336 1.00 85.19 102 LEU A C 1
ATOM 837 O O . LEU A 1 102 ? -9.021 -8.407 20.531 1.00 85.19 102 LEU A O 1
ATOM 841 N N . ILE A 1 103 ? -9.203 -9.240 18.456 1.00 84.38 103 ILE A N 1
ATOM 842 C CA . ILE A 1 103 ? -9.987 -10.428 18.814 1.00 84.38 103 ILE A CA 1
ATOM 843 C C . ILE A 1 103 ? -9.255 -11.654 18.268 1.00 84.38 103 ILE A C 1
ATOM 845 O O . ILE A 1 103 ? -9.165 -11.835 17.052 1.00 84.38 103 ILE A O 1
ATOM 849 N N . LYS A 1 104 ? -8.765 -12.516 19.170 1.00 82.69 104 LYS A N 1
ATOM 850 C CA . LYS A 1 104 ? -7.852 -13.629 18.842 1.00 82.69 104 LYS A CA 1
ATOM 851 C C . LYS A 1 104 ? -6.620 -13.093 18.093 1.00 82.69 104 LYS A C 1
ATOM 853 O O . LYS A 1 104 ? -5.887 -12.299 18.668 1.00 82.69 104 LYS A O 1
ATOM 858 N N . ASP A 1 105 ? -6.459 -13.466 16.823 1.00 75.06 105 ASP A N 1
ATOM 859 C CA . ASP A 1 105 ? -5.326 -13.101 15.962 1.00 75.06 105 ASP A CA 1
ATOM 860 C C . ASP A 1 105 ? -5.704 -12.064 14.881 1.00 75.06 105 ASP A C 1
ATOM 862 O O . ASP A 1 105 ? -5.041 -11.970 13.850 1.00 75.06 105 ASP A O 1
ATOM 866 N N . GLY A 1 106 ? -6.797 -11.307 15.062 1.00 79.00 106 GLY A N 1
ATOM 867 C CA . GLY A 1 106 ? -7.272 -10.336 14.069 1.00 79.00 106 GLY A CA 1
ATOM 868 C C . GLY A 1 106 ? -7.710 -8.993 14.656 1.00 79.00 106 GLY A C 1
ATOM 869 O O . GLY A 1 106 ? -8.305 -8.940 15.732 1.00 79.00 106 GLY A O 1
ATOM 870 N N . HIS A 1 107 ? -7.451 -7.909 13.919 1.00 86.31 107 HIS A N 1
ATOM 871 C CA . HIS A 1 107 ? -7.887 -6.549 14.247 1.00 86.31 107 HIS A CA 1
ATOM 872 C C . HIS A 1 107 ? -9.257 -6.234 13.630 1.00 86.31 107 HIS A C 1
ATOM 874 O O . HIS A 1 107 ? -9.476 -6.430 12.431 1.00 86.31 107 HIS A O 1
ATOM 880 N N . TYR A 1 108 ? -10.192 -5.722 14.432 1.00 86.25 108 TYR A N 1
ATOM 881 C CA . TYR A 1 108 ? -11.557 -5.421 13.996 1.00 86.25 108 TYR A CA 1
ATOM 882 C C . TYR A 1 108 ? -11.990 -4.014 14.403 1.00 86.25 108 TYR A C 1
ATOM 884 O O . TYR A 1 108 ? -11.748 -3.583 15.528 1.00 86.25 108 TYR A O 1
ATOM 892 N N . CYS A 1 109 ? -12.679 -3.305 13.506 1.00 89.25 109 CYS A N 1
ATOM 893 C CA . CYS A 1 109 ? -13.241 -1.993 13.818 1.00 89.25 109 CYS A CA 1
ATOM 894 C C . CYS A 1 109 ? -14.469 -2.113 14.716 1.00 89.25 109 CYS A C 1
ATOM 896 O O . CYS A 1 109 ? -15.170 -3.125 14.690 1.00 89.25 109 CYS A O 1
ATOM 898 N N . SER A 1 110 ? -14.781 -1.055 15.461 1.00 87.31 110 SER A N 1
ATOM 899 C CA . SER A 1 110 ? -15.885 -1.026 16.435 1.00 87.31 110 SER A CA 1
ATOM 900 C C . SER A 1 110 ? -17.243 -1.488 15.882 1.00 87.31 110 SER A C 1
ATOM 902 O O . SER A 1 110 ? -18.035 -2.096 16.608 1.00 87.31 110 SER A O 1
ATOM 904 N N . LYS A 1 111 ? -17.516 -1.247 14.591 1.00 87.19 111 LYS A N 1
ATOM 905 C CA . LYS A 1 111 ? -18.711 -1.756 13.898 1.00 87.19 111 LYS A CA 1
ATOM 906 C C . LYS A 1 111 ? -18.648 -3.272 13.710 1.00 87.19 111 LYS A C 1
ATOM 908 O O . LYS A 1 111 ? -19.580 -3.971 14.092 1.00 87.19 111 LYS A O 1
ATOM 913 N N . CYS A 1 112 ? -17.536 -3.768 13.170 1.00 88.12 112 CYS A N 1
ATOM 914 C CA . CYS A 1 112 ? -17.340 -5.183 12.877 1.00 88.12 112 CYS A CA 1
ATOM 915 C C . CYS A 1 112 ? -17.202 -6.030 14.143 1.00 88.12 112 CYS A C 1
ATOM 917 O O . CYS A 1 112 ? -17.672 -7.161 14.140 1.00 88.12 112 CYS A O 1
ATOM 919 N N . VAL A 1 113 ? -16.624 -5.490 15.224 1.00 85.19 113 VAL A N 1
ATOM 920 C CA . VAL A 1 113 ? -16.465 -6.170 16.523 1.00 85.19 113 VAL A CA 1
ATOM 921 C C . VAL A 1 113 ? -17.782 -6.774 16.991 1.00 85.19 113 VAL A C 1
ATOM 923 O O . VAL A 1 113 ? -17.814 -7.955 17.322 1.00 85.19 113 VAL A O 1
ATOM 926 N N . LYS A 1 114 ? -18.877 -6.003 16.940 1.00 78.25 114 LYS A N 1
ATOM 927 C CA . LYS A 1 114 ? -20.217 -6.447 17.362 1.00 78.25 114 LYS A CA 1
ATOM 928 C C . LYS A 1 114 ? -20.721 -7.659 16.585 1.00 78.25 114 LYS A C 1
ATOM 930 O O . LYS A 1 114 ? -21.557 -8.396 17.082 1.00 78.25 114 LYS A O 1
ATOM 935 N N . GLU A 1 115 ? -20.230 -7.866 15.373 1.00 73.81 115 GLU A N 1
ATOM 936 C CA . GLU A 1 115 ? -20.654 -8.966 14.516 1.00 73.81 115 GLU A CA 1
ATOM 937 C C . GLU A 1 115 ? -19.754 -10.207 14.641 1.00 73.81 115 GLU A C 1
ATOM 939 O O . GLU A 1 115 ? -20.111 -11.259 14.114 1.00 73.81 115 GLU A O 1
ATOM 944 N N . VAL A 1 116 ? -18.582 -10.097 15.283 1.00 69.00 116 VAL A N 1
ATOM 945 C CA . VAL A 1 116 ? -17.641 -11.217 15.508 1.00 69.00 116 VAL A CA 1
ATOM 946 C C . VAL A 1 116 ? -17.630 -11.700 16.959 1.00 69.00 116 VAL A C 1
ATOM 948 O O . VAL A 1 116 ? -17.297 -12.854 17.196 1.00 69.00 116 VAL A O 1
ATOM 951 N N . SER A 1 117 ? -18.011 -10.864 17.930 1.00 60.00 117 SER A N 1
ATOM 952 C CA . SER A 1 117 ? -18.041 -11.224 19.358 1.00 60.00 117 SER A CA 1
ATOM 953 C C . SER A 1 117 ? -19.266 -12.047 19.791 1.00 60.00 117 SER A C 1
ATOM 955 O O . SER A 1 117 ? -19.353 -12.439 20.952 1.00 60.00 117 SER A O 1
ATOM 957 N N . HIS A 1 118 ? -20.191 -12.343 18.872 1.00 55.22 118 HIS A N 1
ATOM 958 C CA . HIS A 1 118 ? -21.338 -13.239 19.085 1.00 55.22 118 HIS A CA 1
ATOM 959 C C . HIS A 1 118 ? -21.111 -14.677 18.575 1.00 55.22 118 HIS A C 1
ATOM 961 O O . HIS A 1 118 ? -22.076 -15.436 18.470 1.00 55.22 118 HIS A O 1
ATOM 967 N N . VAL A 1 119 ? -19.864 -15.046 18.258 1.00 50.28 119 VAL A N 1
ATOM 968 C CA . VAL A 1 119 ? -19.467 -16.404 17.842 1.00 50.28 119 VAL A CA 1
ATOM 969 C C . VAL A 1 119 ? -18.663 -17.092 18.936 1.00 50.28 119 VAL A C 1
ATOM 971 O O . VAL A 1 119 ? -17.683 -16.478 19.417 1.00 50.28 119 VAL A O 1
#

Secondary structure (DSSP, 8-state):
---------SSHHHHHTTPBPTTT-PBP-HHHHHTT-EEEEE-TTSPPEEEEEETTEEEEE--EEEEEE-----TTS-------EEE-TTT--EEEGGGEEEETTEEEEHHHHHHHTT-

Sequence (119 aa):
MGASTNYRDINIHNHLLNLACGQCGQKFTGQDISEDNFSLWWDTSNDIEFKPLTNGWHWLGVWVRDITHKLITSERYGAYDCPDIEHCQRCFEKFLTEDLTLIKDGHYCSKCVKEVSHV

pLDDT: mean 70.76, std 14.44, range [29.25, 89.25]